Protein AF-A0A0G3ESR2-F1 (afdb_monomer)

Nearest PDB structures (foldseek):
  6rnu-assembly1_B  TM=4.325E-01  e=2.134E+00  Homo sapiens
  6uve-assembly1_B  TM=3.763E-01  e=3.593E+00  Homo sapiens
  4fbs-assembly1_A  TM=3.147E-01  e=8.272E+00  Euprosthenops australis

Radius of gyration: 24.94 Å; Cα contacts (8 Å, |Δi|>4): 85; chains: 1; bounding box: 75×33×78 Å

Sequence (129 aa):
MEESKVSQEINSIVSQIECGRKLKEIMHSSWLTFRAFLRDAGFEPDSVKNIDKTTFGPFANHCIANMEGKNAIMTLAALRFILIQSGFPPKNLAELTVPPKSVHETHRRRRRRPQNSSPINISRPGVDE

Mean predicted aligned error: 12.24 Å

Foldseek 3Di:
DDDQPANVVLVVLLVPDPDDPVLSVLLNVLVVLLQVVCVVVVHDDSHLVRDDLVSQLVSLVVLLVPHQPVSSLSSLVSPLVSSVSSPDDNVSSVSSHDDPPSNPPDPPPPDPDPPPDDDDDDDDDDDDD

Secondary structure (DSSP, 8-state):
-PPPHHHHHHHHHHHHS---HHHHHHHHHHHHHHHHHHHHTT---SSGGG--GGGHHHHHHHHHHHS-HHHHHHHHHHHHHHHHHTT--GGGGGGGS--TT-TTSSSSSS-------------PPP---

pLDDT: mean 78.76, std 17.96, range [44.72, 94.5]

Structure (mmCIF, N/CA/C/O backbone):
data_AF-A0A0G3ESR2-F1
#
_entry.id   AF-A0A0G3ESR2-F1
#
loop_
_atom_site.group_PDB
_atom_site.id
_atom_site.type_symbol
_atom_site.label_atom_id
_atom_site.label_alt_id
_atom_site.la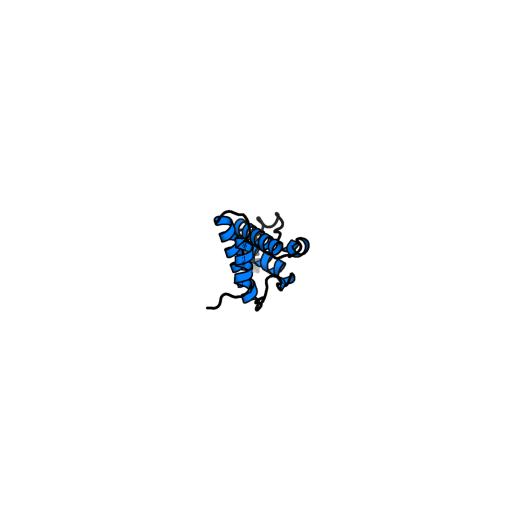bel_comp_id
_atom_site.label_asym_id
_atom_site.label_entity_id
_atom_site.label_seq_id
_atom_site.pdbx_PDB_ins_code
_atom_site.Cartn_x
_atom_site.Cartn_y
_atom_site.Cartn_z
_atom_site.occupancy
_atom_site.B_iso_or_equiv
_atom_site.auth_seq_id
_atom_site.auth_comp_id
_atom_site.auth_asym_id
_atom_site.auth_atom_id
_atom_site.pdbx_PDB_model_num
ATOM 1 N N . MET A 1 1 ? -23.411 -0.005 -7.591 1.00 45.88 1 MET A N 1
ATOM 2 C CA . MET A 1 1 ? -22.028 -0.517 -7.544 1.00 45.88 1 MET A CA 1
ATOM 3 C C . MET A 1 1 ? -21.660 -0.516 -6.070 1.00 45.88 1 MET A C 1
ATOM 5 O O . MET A 1 1 ? -21.499 0.564 -5.521 1.00 45.88 1 MET A O 1
ATOM 9 N N . GLU A 1 2 ? -21.741 -1.665 -5.397 1.00 50.50 2 GLU A N 1
ATOM 10 C CA . GLU A 1 2 ? -21.497 -1.743 -3.949 1.00 50.50 2 GLU A CA 1
ATOM 11 C C . GLU A 1 2 ? -20.054 -1.342 -3.639 1.00 50.50 2 GLU A C 1
ATOM 13 O O . GLU A 1 2 ? -19.103 -1.800 -4.277 1.00 50.50 2 GLU A O 1
ATOM 18 N N . GLU A 1 3 ? -19.899 -0.436 -2.682 1.00 61.03 3 GLU A N 1
ATOM 19 C CA . GLU A 1 3 ? -18.597 -0.061 -2.161 1.00 61.03 3 GLU A CA 1
ATOM 20 C C . GLU A 1 3 ? -18.058 -1.257 -1.362 1.00 61.03 3 GLU A C 1
ATOM 22 O O . GLU A 1 3 ? -18.713 -1.731 -0.435 1.00 61.03 3 GLU A O 1
ATOM 27 N N . SER A 1 4 ? -16.900 -1.799 -1.754 1.00 79.12 4 SER A N 1
ATOM 28 C CA . SER A 1 4 ? -16.300 -2.945 -1.056 1.00 79.12 4 SER A CA 1
ATOM 29 C C . SER A 1 4 ? -16.080 -2.603 0.422 1.00 79.12 4 SER A C 1
ATOM 31 O O . SER A 1 4 ? -15.683 -1.480 0.743 1.00 79.12 4 SER A O 1
ATOM 33 N N . LYS A 1 5 ? -16.284 -3.571 1.326 1.00 85.31 5 LYS A N 1
ATOM 34 C CA . LYS A 1 5 ? -16.051 -3.404 2.774 1.00 85.31 5 LYS A CA 1
ATOM 35 C C . LYS A 1 5 ? -14.671 -2.812 3.070 1.00 85.31 5 LYS A C 1
ATOM 37 O O . LYS A 1 5 ? -14.544 -1.936 3.919 1.00 85.31 5 LYS A O 1
ATOM 42 N N . VAL A 1 6 ? -13.655 -3.197 2.298 1.00 87.06 6 VAL A N 1
ATOM 43 C CA . VAL A 1 6 ? -12.296 -2.653 2.438 1.00 87.06 6 VAL A CA 1
ATOM 44 C C . VAL A 1 6 ? -12.213 -1.181 2.051 1.00 87.06 6 VAL A C 1
ATOM 46 O O . VAL A 1 6 ? -11.510 -0.412 2.698 1.00 87.06 6 VAL A O 1
ATOM 49 N N . SER A 1 7 ? -12.948 -0.750 1.025 1.00 85.94 7 SER A N 1
ATOM 50 C CA . SER A 1 7 ? -13.031 0.671 0.675 1.00 85.94 7 SER A CA 1
ATOM 51 C C . SER A 1 7 ? -13.645 1.487 1.814 1.00 85.94 7 SER A C 1
ATOM 53 O O . SER A 1 7 ? -13.132 2.558 2.128 1.00 85.94 7 SER A O 1
ATOM 55 N N . GLN A 1 8 ? -14.670 0.958 2.487 1.00 87.44 8 GLN A N 1
ATOM 56 C CA . GLN A 1 8 ? -15.271 1.608 3.654 1.00 87.44 8 GLN A CA 1
ATOM 57 C C . GLN A 1 8 ? -14.312 1.655 4.854 1.00 87.44 8 GLN A C 1
ATOM 59 O O . GLN A 1 8 ? -14.190 2.702 5.490 1.00 87.44 8 GLN A O 1
ATOM 64 N N . GLU A 1 9 ? -13.578 0.570 5.129 1.00 89.50 9 GLU A N 1
ATOM 65 C CA . GLU A 1 9 ? -12.534 0.547 6.166 1.00 89.50 9 GLU A CA 1
ATOM 66 C C . GLU A 1 9 ? -11.469 1.621 5.908 1.00 89.50 9 GLU A C 1
ATOM 68 O O . GLU A 1 9 ? -11.130 2.396 6.803 1.00 89.50 9 GLU A O 1
ATOM 73 N N . ILE A 1 10 ? -10.981 1.721 4.670 1.00 90.62 10 ILE A N 1
ATOM 74 C CA . ILE A 1 10 ? -9.971 2.713 4.287 1.00 90.62 10 ILE A CA 1
ATOM 75 C C . ILE A 1 10 ? -10.522 4.133 4.396 1.00 90.62 10 ILE A C 1
ATOM 77 O O . ILE A 1 10 ? -9.831 5.007 4.917 1.00 90.62 10 ILE A O 1
ATOM 81 N N . ASN A 1 11 ? -11.762 4.372 3.965 1.00 90.56 11 ASN A N 1
ATOM 82 C CA . ASN A 1 11 ? -12.408 5.674 4.120 1.00 90.56 11 ASN A CA 1
ATOM 83 C C . ASN A 1 11 ? -12.506 6.068 5.599 1.00 90.56 11 ASN A C 1
ATOM 85 O O . ASN A 1 11 ? -12.177 7.201 5.953 1.00 90.56 11 ASN A O 1
ATOM 89 N N . SER A 1 12 ? -12.879 5.126 6.469 1.00 90.88 12 SER A N 1
ATOM 90 C CA . SER A 1 12 ? -12.910 5.344 7.915 1.00 90.88 12 SER A CA 1
ATOM 91 C C . SER A 1 12 ? -11.522 5.701 8.452 1.00 90.88 12 SER A C 1
ATOM 93 O O . SER A 1 12 ? -11.377 6.728 9.113 1.00 90.88 12 SER A O 1
ATOM 95 N N . ILE A 1 13 ? -10.489 4.925 8.112 1.00 90.25 13 ILE A N 1
ATOM 96 C CA . ILE A 1 13 ? -9.105 5.174 8.544 1.00 90.25 13 ILE A CA 1
ATOM 97 C C . ILE A 1 13 ? -8.631 6.557 8.083 1.00 90.25 13 ILE A C 1
ATOM 99 O O . ILE A 1 13 ? -8.162 7.355 8.890 1.00 90.25 13 ILE A O 1
ATOM 103 N N . VAL A 1 14 ? -8.789 6.883 6.797 1.00 89.69 14 VAL A N 1
ATOM 104 C CA . VAL A 1 14 ? -8.326 8.163 6.237 1.00 89.69 14 VAL A CA 1
ATOM 105 C C . VAL A 1 14 ? -9.100 9.350 6.817 1.00 89.69 14 VAL A C 1
ATOM 107 O O . VAL A 1 14 ? -8.530 10.425 7.032 1.00 89.69 14 VAL A O 1
ATOM 110 N N . SER A 1 15 ? -10.386 9.168 7.129 1.00 89.25 15 SER A N 1
ATOM 111 C CA . SER A 1 15 ? -11.198 10.211 7.757 1.00 89.25 15 SER A CA 1
ATOM 112 C C . SER A 1 15 ? -10.698 10.583 9.157 1.00 89.25 15 SER A C 1
ATOM 114 O O . SER A 1 15 ? -10.664 11.776 9.467 1.00 89.25 15 SER A O 1
ATOM 116 N N . GLN A 1 16 ? -10.236 9.596 9.934 1.00 89.38 16 GLN A N 1
ATOM 117 C CA . GLN A 1 16 ? -9.761 9.749 11.315 1.00 89.38 16 GLN A CA 1
ATOM 118 C C . GLN A 1 16 ? -8.375 10.397 11.414 1.00 89.38 16 GLN A C 1
ATOM 120 O O . GLN A 1 16 ? -8.004 10.903 12.469 1.00 89.38 16 GLN A O 1
ATOM 125 N N . ILE A 1 17 ? -7.604 10.412 10.326 1.00 86.94 17 ILE A N 1
ATOM 126 C CA . ILE A 1 17 ? -6.284 11.039 10.311 1.00 86.94 17 ILE A CA 1
ATOM 127 C C . ILE A 1 17 ? -6.446 12.565 10.299 1.00 86.94 17 ILE A C 1
ATOM 129 O O . ILE A 1 17 ? -7.007 13.149 9.361 1.00 86.94 17 ILE A O 1
ATOM 133 N N . GLU A 1 18 ? -5.886 13.220 11.315 1.00 86.50 18 GLU A N 1
ATOM 134 C CA . GLU A 1 18 ? -5.788 14.677 11.415 1.00 86.50 18 GLU A CA 1
ATOM 135 C C . GLU A 1 18 ? -4.754 15.212 10.415 1.00 86.50 18 GLU A C 1
ATOM 137 O O . GLU A 1 18 ? -3.579 15.415 10.712 1.00 86.50 18 GLU A O 1
ATOM 142 N N . CYS A 1 19 ? -5.185 15.405 9.170 1.00 86.06 19 CYS A N 1
ATOM 143 C CA . CYS A 1 19 ? -4.361 16.000 8.128 1.00 86.06 19 CYS A CA 1
ATOM 144 C C . CYS A 1 19 ? -5.181 16.828 7.135 1.00 86.06 19 CYS A C 1
ATOM 146 O O . CYS A 1 19 ? -6.404 16.703 7.032 1.00 86.06 19 CYS A O 1
ATOM 148 N N . GLY A 1 20 ? -4.488 17.693 6.389 1.00 89.50 20 GLY A N 1
ATOM 149 C CA . GLY A 1 20 ? -5.110 18.540 5.374 1.00 89.50 20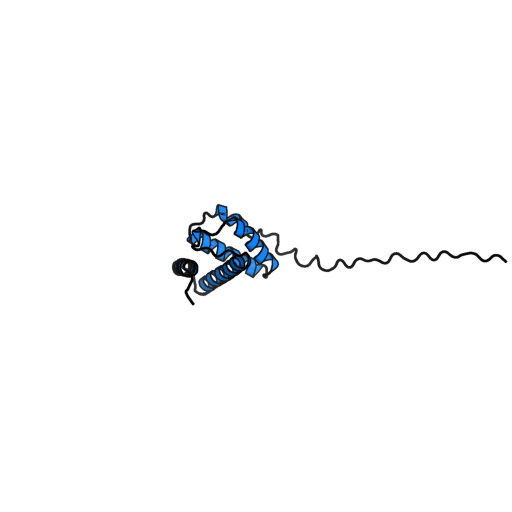 GLY A CA 1
ATOM 150 C C . GLY A 1 20 ? -5.724 17.739 4.220 1.00 89.50 20 GLY A C 1
ATOM 151 O O . GLY A 1 20 ? -5.263 16.647 3.888 1.00 89.50 20 GLY A O 1
ATOM 152 N N . ARG A 1 21 ? -6.730 18.323 3.552 1.00 90.75 21 ARG A N 1
ATOM 153 C CA . ARG A 1 21 ? -7.482 17.688 2.448 1.00 90.75 21 ARG A CA 1
ATOM 154 C C . ARG A 1 21 ? -6.577 17.079 1.370 1.00 90.75 21 ARG A C 1
ATOM 156 O O . ARG A 1 21 ? -6.777 15.931 0.994 1.00 90.75 21 ARG A O 1
ATOM 163 N N . LYS A 1 22 ? -5.538 17.806 0.945 1.00 89.88 22 LYS A N 1
ATOM 164 C CA . LYS A 1 22 ? -4.574 17.328 -0.063 1.00 89.88 22 LYS A CA 1
ATOM 165 C C . LYS A 1 22 ? -3.889 16.021 0.342 1.00 89.88 22 LYS A C 1
ATOM 167 O O . LYS A 1 22 ? -3.643 15.171 -0.503 1.00 89.88 22 LYS A O 1
ATOM 172 N N . LEU A 1 23 ? -3.573 15.846 1.627 1.00 89.06 23 LEU A N 1
ATOM 173 C CA . LEU A 1 23 ? -2.925 14.621 2.089 1.00 89.06 23 LEU A CA 1
ATOM 174 C C . LEU A 1 23 ? -3.907 13.444 2.094 1.00 89.06 23 LEU A C 1
ATOM 176 O O . LEU A 1 23 ? -3.533 12.349 1.683 1.00 89.06 23 LEU A O 1
ATOM 180 N N . LYS A 1 24 ? -5.171 13.682 2.466 1.00 92.12 24 LYS A N 1
ATOM 181 C CA . LYS A 1 24 ? -6.239 12.673 2.363 1.00 92.12 24 LYS A CA 1
ATOM 182 C C . LYS A 1 24 ? -6.446 12.219 0.916 1.00 92.12 24 LYS A C 1
ATOM 184 O O . LYS A 1 24 ? -6.550 11.025 0.662 1.00 92.12 24 LYS A O 1
ATOM 189 N N . GLU A 1 25 ? -6.426 13.145 -0.041 1.00 92.06 25 GLU A N 1
ATOM 190 C CA . GLU A 1 25 ? -6.503 12.822 -1.474 1.00 92.06 25 GLU A CA 1
ATOM 191 C C . GLU A 1 25 ? -5.332 11.936 -1.926 1.00 92.06 25 GLU A C 1
ATOM 193 O O . GLU A 1 25 ? -5.544 10.938 -2.616 1.00 92.06 25 GLU A O 1
ATOM 198 N N . ILE A 1 26 ? -4.105 12.239 -1.482 1.00 92.38 26 ILE A N 1
ATOM 199 C CA . ILE A 1 26 ? -2.926 11.402 -1.755 1.00 92.38 26 ILE A CA 1
ATOM 200 C C . ILE A 1 26 ? -3.104 10.006 -1.149 1.00 92.38 26 ILE A C 1
ATOM 202 O O . ILE A 1 26 ? -2.819 9.016 -1.821 1.00 92.38 26 ILE A O 1
ATOM 206 N N . MET A 1 27 ? -3.603 9.901 0.084 1.00 93.62 27 MET A N 1
ATOM 207 C CA . MET A 1 27 ? -3.873 8.616 0.736 1.00 93.62 27 MET A CA 1
ATOM 208 C C . MET A 1 27 ? -4.892 7.780 -0.044 1.00 93.62 27 MET A C 1
ATOM 210 O O . MET A 1 27 ? -4.616 6.620 -0.354 1.00 93.62 27 MET A O 1
ATOM 214 N N . HIS A 1 28 ? -6.023 8.369 -0.437 1.00 93.19 28 HIS A N 1
ATOM 215 C CA . HIS A 1 28 ? -7.023 7.673 -1.249 1.00 93.19 28 HIS A CA 1
ATOM 216 C C . HIS A 1 28 ? -6.459 7.236 -2.602 1.00 93.19 28 HIS A C 1
ATOM 218 O O . HIS A 1 28 ? -6.624 6.081 -2.987 1.00 93.19 28 HIS A O 1
ATOM 224 N N . SER A 1 29 ? -5.746 8.120 -3.300 1.00 93.44 29 SER A N 1
ATOM 225 C CA . SER A 1 29 ? -5.110 7.796 -4.582 1.00 93.44 29 SER A CA 1
ATOM 226 C C . SER A 1 29 ? -4.089 6.657 -4.450 1.00 93.44 29 SER A C 1
ATOM 228 O O . SER A 1 29 ? -4.042 5.737 -5.272 1.00 93.44 29 SER A O 1
ATOM 230 N N . SER A 1 30 ? -3.322 6.655 -3.357 1.00 94.19 30 SER A N 1
ATOM 231 C CA . SER A 1 30 ? -2.322 5.619 -3.081 1.00 94.19 30 SER A CA 1
ATOM 232 C C . SER A 1 30 ? -2.975 4.268 -2.795 1.00 94.19 30 SER A C 1
ATOM 234 O O . SER A 1 30 ? -2.520 3.244 -3.303 1.00 94.19 30 SER A O 1
ATOM 236 N N . TRP A 1 31 ? -4.083 4.263 -2.047 1.00 94.50 31 TRP A N 1
ATOM 237 C CA . TRP A 1 31 ? -4.888 3.062 -1.837 1.00 94.50 31 TRP A CA 1
ATOM 238 C C . TRP A 1 31 ? -5.489 2.529 -3.141 1.00 94.50 31 TRP A C 1
ATOM 240 O O . TRP A 1 31 ? -5.414 1.332 -3.401 1.00 94.50 31 TRP A O 1
ATOM 250 N N . LEU A 1 32 ? -6.058 3.397 -3.983 1.00 92.94 32 LEU A N 1
ATOM 251 C CA . LEU A 1 32 ? -6.639 2.984 -5.264 1.00 92.94 32 LEU A CA 1
ATOM 252 C C . LEU A 1 32 ? -5.594 2.348 -6.181 1.00 92.94 32 LEU A C 1
ATOM 254 O O . LEU A 1 32 ? -5.869 1.319 -6.795 1.00 92.94 32 LEU A O 1
ATOM 258 N N . THR A 1 33 ? -4.389 2.917 -6.216 1.00 94.31 33 THR A N 1
ATOM 259 C CA . THR A 1 33 ? -3.255 2.352 -6.957 1.00 94.31 33 THR A CA 1
ATOM 260 C C . THR A 1 33 ? -2.910 0.955 -6.442 1.00 94.31 33 THR A C 1
ATOM 262 O O . THR A 1 33 ? -2.779 0.015 -7.224 1.00 94.31 33 THR A O 1
ATOM 265 N N . PHE A 1 34 ? -2.799 0.793 -5.123 1.00 94.38 34 PHE A N 1
ATOM 266 C CA . PHE A 1 34 ? -2.490 -0.502 -4.525 1.00 94.38 34 PHE A CA 1
ATOM 267 C C . PHE A 1 34 ? -3.593 -1.535 -4.771 1.00 94.38 34 PHE A C 1
ATOM 269 O O . PHE A 1 34 ? -3.312 -2.669 -5.145 1.00 94.38 34 PHE A O 1
ATOM 276 N N . ARG A 1 35 ? -4.861 -1.140 -4.642 1.00 92.06 35 ARG A N 1
ATOM 277 C CA . ARG A 1 35 ? -6.004 -2.011 -4.925 1.00 92.06 35 ARG A CA 1
ATOM 278 C C . ARG A 1 35 ? -6.032 -2.462 -6.384 1.00 92.06 35 ARG A C 1
ATOM 280 O O . ARG A 1 35 ? -6.331 -3.624 -6.637 1.00 92.06 35 ARG A O 1
ATOM 287 N N . ALA A 1 36 ? -5.734 -1.569 -7.328 1.00 92.06 36 ALA A N 1
ATOM 288 C CA . ALA A 1 36 ? -5.630 -1.930 -8.740 1.00 92.06 36 ALA A CA 1
ATOM 289 C C . ALA A 1 36 ? -4.529 -2.978 -8.957 1.00 92.06 36 ALA A C 1
ATOM 291 O O . ALA A 1 36 ? -4.784 -4.007 -9.570 1.00 92.06 36 ALA A O 1
ATOM 292 N N . PHE A 1 37 ? -3.358 -2.778 -8.345 1.00 94.31 37 PHE A N 1
ATOM 293 C CA . PHE A 1 37 ? -2.267 -3.752 -8.379 1.00 94.31 37 PHE A CA 1
ATOM 294 C C . PHE A 1 37 ? -2.672 -5.125 -7.815 1.00 94.31 37 PHE A C 1
ATOM 296 O O . PHE A 1 37 ? -2.385 -6.151 -8.427 1.00 94.31 37 PHE A O 1
ATOM 303 N N . LEU A 1 38 ? -3.360 -5.162 -6.669 1.00 92.56 38 LEU A N 1
ATOM 304 C CA . LEU A 1 38 ? -3.838 -6.416 -6.081 1.00 92.56 38 LEU A CA 1
ATOM 305 C C . LEU A 1 38 ? -4.845 -7.125 -6.997 1.00 92.56 38 LEU A C 1
ATOM 307 O O . LEU A 1 38 ? -4.736 -8.331 -7.216 1.00 92.56 38 LEU A O 1
ATOM 311 N N . ARG A 1 39 ? -5.780 -6.369 -7.583 1.00 91.12 39 ARG A N 1
ATOM 312 C CA . ARG A 1 39 ? -6.772 -6.900 -8.522 1.00 91.12 39 ARG A CA 1
ATOM 313 C C . ARG A 1 39 ? -6.116 -7.503 -9.762 1.00 91.12 39 ARG A C 1
ATOM 315 O O . ARG A 1 39 ? -6.512 -8.590 -10.170 1.00 91.12 39 ARG A O 1
ATOM 322 N N . ASP A 1 40 ? -5.107 -6.839 -10.319 1.00 91.75 40 ASP A N 1
ATOM 323 C CA . ASP A 1 40 ? -4.351 -7.347 -11.470 1.00 91.75 40 ASP A CA 1
ATOM 324 C C . ASP A 1 40 ? -3.574 -8.629 -11.124 1.00 91.75 40 ASP A C 1
ATOM 326 O O . ASP A 1 40 ? -3.395 -9.500 -11.974 1.00 91.75 40 ASP A O 1
ATOM 330 N N . ALA A 1 41 ? -3.168 -8.786 -9.861 1.00 89.44 41 ALA A N 1
ATOM 331 C CA . ALA A 1 41 ? -2.577 -10.015 -9.332 1.00 89.44 41 ALA A CA 1
ATOM 332 C C . ALA A 1 41 ? -3.615 -11.103 -8.973 1.00 89.44 41 ALA A C 1
ATOM 334 O O . ALA A 1 41 ? -3.235 -12.173 -8.498 1.00 89.44 41 ALA A O 1
ATOM 335 N N . GLY A 1 42 ? -4.913 -10.853 -9.187 1.00 89.75 42 GLY A N 1
ATOM 336 C CA . GLY A 1 42 ? -5.995 -11.793 -8.880 1.00 89.75 42 GLY A CA 1
ATOM 337 C C . GLY A 1 42 ? -6.357 -11.880 -7.394 1.00 89.75 42 GLY A C 1
ATOM 338 O O . GLY A 1 42 ? -6.956 -12.866 -6.971 1.00 89.75 42 GLY A O 1
ATOM 339 N N . PHE A 1 43 ? -5.999 -10.871 -6.597 1.00 88.12 43 PHE A N 1
ATOM 340 C CA . PHE A 1 43 ? -6.264 -10.819 -5.163 1.00 88.12 43 PHE A CA 1
ATOM 341 C C . PHE A 1 43 ? -7.147 -9.614 -4.813 1.00 88.12 43 PHE A C 1
ATOM 343 O O . PHE A 1 43 ? -6.796 -8.468 -5.084 1.00 88.12 43 PHE A O 1
ATOM 350 N N . GLU A 1 44 ? -8.285 -9.849 -4.161 1.00 86.94 44 GLU A N 1
ATOM 351 C CA . GLU A 1 44 ? -9.111 -8.782 -3.587 1.00 86.94 44 GLU A CA 1
ATOM 352 C C . GLU A 1 44 ? -9.339 -9.096 -2.103 1.00 86.94 44 GLU A C 1
ATOM 354 O O . GLU A 1 44 ? -10.027 -10.064 -1.788 1.00 86.94 44 GLU A O 1
ATOM 359 N N . PRO A 1 45 ? -8.711 -8.347 -1.178 1.00 85.94 45 PRO A N 1
ATOM 360 C CA . PRO A 1 45 ? -8.857 -8.620 0.244 1.00 85.94 45 PRO A CA 1
ATOM 361 C C . PRO A 1 45 ? -10.270 -8.263 0.716 1.00 85.94 45 PRO A C 1
ATOM 363 O O . PRO A 1 45 ? -10.843 -7.275 0.262 1.00 85.94 45 PRO A O 1
ATOM 366 N N . ASP A 1 46 ? -10.786 -9.015 1.691 1.00 86.94 46 ASP A N 1
ATOM 367 C CA . ASP A 1 46 ? -12.064 -8.715 2.362 1.00 86.94 46 ASP A CA 1
ATOM 368 C C . ASP A 1 46 ? -11.929 -7.689 3.501 1.00 86.94 46 ASP A C 1
ATOM 370 O O . ASP A 1 46 ? -12.914 -7.076 3.913 1.00 86.94 46 ASP A O 1
ATOM 374 N N . SER A 1 47 ? -10.709 -7.503 4.017 1.00 87.19 47 SER A N 1
ATOM 375 C CA . SER A 1 47 ? -10.345 -6.520 5.049 1.00 87.19 47 SER A CA 1
ATOM 376 C C . SER A 1 47 ? -8.907 -6.056 4.841 1.00 87.19 47 SER A C 1
ATOM 378 O O . SER A 1 47 ? -8.066 -6.828 4.371 1.00 87.19 47 SER A O 1
ATOM 380 N N . VAL A 1 48 ? -8.585 -4.828 5.259 1.00 87.62 48 VAL A N 1
ATOM 381 C CA . VAL A 1 48 ? -7.209 -4.300 5.211 1.00 87.62 48 VAL A CA 1
ATOM 382 C C . VAL A 1 48 ? -6.241 -5.215 5.973 1.00 87.62 48 VAL A C 1
ATOM 384 O O . VAL A 1 48 ? -5.111 -5.428 5.546 1.00 87.62 48 VAL A O 1
ATOM 387 N N . LYS A 1 49 ? -6.689 -5.842 7.065 1.00 85.56 49 LYS A N 1
ATOM 388 C CA . LYS A 1 49 ? -5.857 -6.748 7.879 1.00 85.56 49 LYS A CA 1
ATOM 389 C C . LYS A 1 49 ? -5.494 -8.060 7.177 1.00 85.56 49 LYS A C 1
ATOM 391 O O . LYS A 1 49 ? -4.518 -8.692 7.569 1.00 85.56 49 LYS A O 1
ATOM 396 N N . ASN A 1 50 ? -6.248 -8.447 6.148 1.00 87.56 50 ASN A N 1
ATOM 397 C CA . ASN A 1 50 ? -6.038 -9.686 5.395 1.00 87.56 50 ASN A CA 1
ATOM 398 C C . ASN A 1 50 ? -5.058 -9.509 4.227 1.00 87.56 50 ASN A C 1
ATOM 400 O O . ASN A 1 50 ? -4.831 -10.450 3.471 1.00 87.56 50 ASN A O 1
ATOM 404 N N . ILE A 1 51 ? -4.487 -8.314 4.051 1.00 89.94 51 ILE A N 1
ATOM 405 C CA . ILE A 1 51 ? -3.484 -8.067 3.017 1.00 89.94 51 ILE A CA 1
ATOM 406 C C . ILE A 1 51 ? -2.217 -8.862 3.345 1.00 89.94 51 ILE A C 1
ATOM 408 O O . ILE A 1 51 ? -1.610 -8.679 4.405 1.00 89.94 51 ILE A O 1
ATOM 412 N N . ASP A 1 52 ? -1.795 -9.719 2.415 1.00 89.25 52 ASP A N 1
ATOM 413 C CA . ASP A 1 52 ? -0.549 -10.462 2.561 1.00 89.25 52 ASP A CA 1
ATOM 414 C C . ASP A 1 52 ? 0.656 -9.519 2.436 1.00 89.25 52 ASP A C 1
ATOM 416 O O . ASP A 1 52 ? 0.811 -8.778 1.462 1.00 89.25 52 ASP A O 1
ATOM 420 N N . LYS A 1 53 ? 1.551 -9.592 3.422 1.00 87.56 53 LYS A N 1
ATOM 421 C CA . LYS A 1 53 ? 2.814 -8.852 3.460 1.00 87.56 53 LYS A CA 1
ATOM 422 C C . LYS A 1 53 ? 3.720 -9.135 2.260 1.00 87.56 53 LYS A C 1
ATOM 424 O O . LYS A 1 53 ? 4.509 -8.270 1.900 1.00 87.56 53 LYS A O 1
ATOM 429 N N . THR A 1 54 ? 3.597 -10.308 1.632 1.00 89.06 54 THR A N 1
ATOM 430 C CA . THR A 1 54 ? 4.380 -10.669 0.437 1.00 89.06 54 THR A CA 1
ATOM 431 C C . THR A 1 54 ? 4.055 -9.793 -0.778 1.00 89.06 54 THR A C 1
ATOM 433 O O . THR A 1 54 ? 4.853 -9.720 -1.708 1.00 89.06 54 THR A O 1
ATOM 436 N N . THR A 1 55 ? 2.918 -9.086 -0.767 1.00 91.06 55 THR A N 1
ATOM 437 C CA . THR A 1 55 ? 2.500 -8.184 -1.855 1.00 91.06 55 THR A CA 1
ATOM 438 C C . THR A 1 55 ? 3.213 -6.829 -1.827 1.00 91.06 55 THR A C 1
ATOM 440 O O . THR A 1 55 ? 3.255 -6.134 -2.844 1.00 91.06 55 THR A O 1
ATOM 443 N N . PHE A 1 56 ? 3.819 -6.451 -0.695 1.00 91.88 56 PHE A N 1
ATOM 444 C CA . PHE A 1 56 ? 4.397 -5.121 -0.495 1.00 91.88 56 PHE A CA 1
ATOM 445 C C . PHE A 1 56 ? 5.652 -4.872 -1.336 1.00 91.88 56 PHE A C 1
ATOM 447 O O . PHE A 1 56 ? 5.736 -3.837 -1.997 1.00 91.88 56 PHE A O 1
ATOM 454 N N . GLY A 1 57 ? 6.602 -5.806 -1.374 1.00 90.25 57 GLY A N 1
ATOM 455 C CA . GLY A 1 57 ? 7.796 -5.714 -2.217 1.00 90.25 57 GLY A CA 1
ATOM 456 C C . GLY A 1 57 ? 7.485 -5.646 -3.717 1.00 90.25 57 GLY A C 1
ATOM 457 O O . GLY A 1 57 ? 7.961 -4.726 -4.389 1.00 90.25 57 GLY A O 1
ATOM 458 N N . PRO A 1 58 ? 6.658 -6.555 -4.269 1.00 92.25 58 PRO A N 1
ATOM 459 C CA . PRO A 1 58 ? 6.184 -6.476 -5.648 1.00 92.25 58 PRO A CA 1
ATOM 460 C C . PRO A 1 58 ? 5.505 -5.143 -5.978 1.00 92.25 58 PRO A C 1
ATOM 462 O O . PRO A 1 58 ? 5.803 -4.549 -7.015 1.00 92.25 58 PRO A O 1
ATOM 465 N N . PHE A 1 59 ? 4.663 -4.626 -5.079 1.00 93.81 59 PHE A N 1
ATOM 466 C CA . PHE A 1 59 ? 4.038 -3.320 -5.266 1.00 93.81 59 PHE A CA 1
ATOM 467 C C . PHE A 1 59 ? 5.054 -2.170 -5.248 1.00 93.81 59 PHE A C 1
ATOM 469 O O . PHE A 1 59 ? 5.002 -1.282 -6.099 1.00 93.81 59 PHE A O 1
ATOM 476 N N . ALA A 1 60 ? 6.023 -2.188 -4.328 1.00 92.06 60 ALA A N 1
ATOM 477 C CA . ALA A 1 60 ? 7.090 -1.190 -4.290 1.00 92.06 60 ALA A CA 1
ATOM 478 C C . ALA A 1 60 ? 7.890 -1.165 -5.600 1.00 92.06 60 ALA A C 1
ATOM 480 O O . ALA A 1 60 ? 8.122 -0.094 -6.166 1.00 92.06 60 ALA A O 1
ATOM 481 N N . ASN A 1 61 ? 8.229 -2.340 -6.135 1.00 89.81 61 ASN A N 1
ATOM 482 C CA . ASN A 1 61 ? 8.886 -2.468 -7.435 1.00 89.81 61 ASN A CA 1
ATOM 483 C C . ASN A 1 61 ? 8.005 -1.955 -8.582 1.00 89.81 61 ASN A C 1
ATOM 485 O O . ASN A 1 61 ? 8.504 -1.265 -9.470 1.00 89.81 61 ASN A O 1
ATOM 489 N N . HIS A 1 62 ? 6.700 -2.240 -8.549 1.00 91.75 62 HIS A N 1
ATOM 490 C CA . HIS A 1 62 ? 5.747 -1.730 -9.531 1.00 91.75 62 HIS A CA 1
ATOM 491 C C . HIS A 1 62 ? 5.707 -0.193 -9.537 1.00 91.75 62 HIS A C 1
ATOM 493 O O . HIS A 1 62 ? 5.807 0.414 -10.605 1.00 91.75 62 HIS A O 1
ATOM 499 N N . CYS A 1 63 ? 5.642 0.444 -8.365 1.00 91.88 63 CYS A N 1
ATOM 500 C CA . CYS A 1 63 ? 5.678 1.902 -8.235 1.00 91.88 63 CYS A CA 1
ATOM 501 C C . CYS A 1 63 ? 6.990 2.495 -8.762 1.00 91.88 63 CYS A C 1
ATOM 503 O O . CYS A 1 63 ? 6.965 3.460 -9.519 1.00 91.88 63 CYS A O 1
ATOM 505 N N . ILE A 1 64 ? 8.137 1.906 -8.411 1.00 89.44 64 ILE A N 1
ATOM 506 C CA . ILE A 1 64 ? 9.455 2.381 -8.867 1.00 89.44 64 ILE A CA 1
ATOM 507 C C . ILE A 1 64 ? 9.604 2.259 -10.392 1.00 89.44 64 ILE A C 1
ATOM 509 O O . ILE A 1 64 ? 10.244 3.103 -11.016 1.00 89.44 64 ILE A O 1
ATOM 513 N N . ALA A 1 65 ? 9.027 1.220 -11.001 1.00 88.38 65 ALA A N 1
ATOM 514 C CA . ALA A 1 65 ? 9.129 0.985 -12.438 1.00 88.38 65 ALA A CA 1
ATOM 515 C C . ALA A 1 65 ? 8.182 1.861 -13.277 1.00 88.38 65 ALA A C 1
ATOM 517 O O . ALA A 1 65 ? 8.524 2.198 -14.410 1.00 88.38 65 ALA A O 1
ATOM 518 N N . ASN A 1 66 ? 7.005 2.210 -12.745 1.00 88.69 66 ASN A N 1
ATOM 519 C CA . ASN A 1 66 ? 5.923 2.833 -13.521 1.00 88.69 66 ASN A CA 1
ATOM 520 C C . ASN A 1 66 ? 5.610 4.281 -13.124 1.00 88.69 66 ASN A C 1
ATOM 522 O O . ASN A 1 66 ? 4.835 4.944 -13.810 1.00 88.69 66 ASN A O 1
ATOM 526 N N . MET A 1 67 ? 6.193 4.791 -12.038 1.00 90.00 67 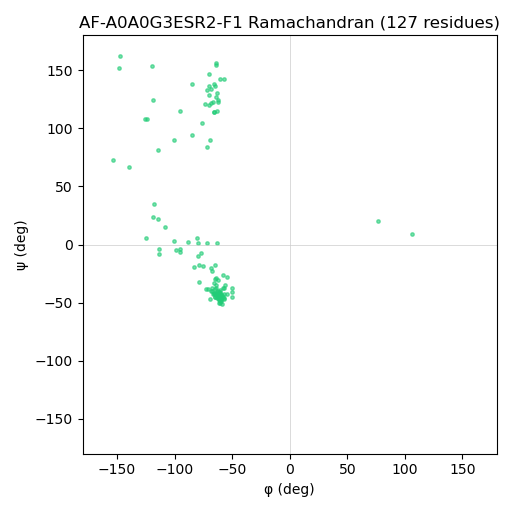MET A N 1
ATOM 527 C CA . MET A 1 67 ? 5.954 6.151 -11.557 1.00 90.00 67 MET A CA 1
ATOM 528 C C . MET A 1 67 ? 7.243 6.968 -11.524 1.00 90.00 67 MET A C 1
ATOM 530 O O . MET A 1 67 ? 8.341 6.448 -11.339 1.00 90.00 67 MET A O 1
ATOM 534 N N . GLU A 1 68 ? 7.102 8.287 -11.642 1.00 87.25 68 GLU A N 1
ATOM 535 C CA . GLU A 1 68 ? 8.202 9.209 -11.370 1.00 87.25 68 GLU A CA 1
ATOM 536 C C . GLU A 1 68 ? 8.659 9.070 -9.910 1.00 87.25 68 GLU A C 1
ATOM 538 O O . GLU A 1 68 ? 7.829 8.920 -9.010 1.00 87.25 68 GLU A O 1
ATOM 543 N N . GLY A 1 69 ? 9.969 9.160 -9.652 1.00 83.94 69 GLY A N 1
ATOM 544 C CA . GLY A 1 69 ? 10.554 8.857 -8.341 1.00 83.94 69 GLY A CA 1
ATOM 545 C C . GLY A 1 69 ? 9.866 9.560 -7.164 1.00 83.94 69 GLY A C 1
ATOM 546 O O . GLY A 1 69 ? 9.595 8.929 -6.145 1.00 83.94 69 GLY A O 1
ATOM 547 N N . LYS A 1 70 ? 9.490 10.838 -7.313 1.00 88.12 70 LYS A N 1
ATOM 548 C CA . LYS A 1 70 ? 8.753 11.574 -6.272 1.00 88.12 70 LYS A CA 1
ATOM 549 C C . LYS A 1 70 ? 7.354 10.996 -6.025 1.00 88.12 70 LYS A C 1
ATOM 551 O O . LYS A 1 70 ? 6.948 10.862 -4.873 1.00 88.12 70 LYS A O 1
ATOM 556 N N . ASN A 1 71 ? 6.633 10.635 -7.083 1.00 88.88 71 ASN A N 1
ATOM 557 C CA . ASN A 1 71 ? 5.287 10.068 -6.989 1.00 88.88 71 ASN A CA 1
ATOM 558 C C . ASN A 1 71 ? 5.318 8.646 -6.419 1.00 88.88 71 ASN A C 1
ATOM 560 O O . ASN A 1 71 ? 4.480 8.322 -5.580 1.00 88.88 71 ASN A O 1
ATOM 564 N N . ALA A 1 72 ? 6.321 7.840 -6.783 1.00 90.06 72 ALA A N 1
ATOM 565 C CA . ALA A 1 72 ? 6.552 6.527 -6.183 1.00 90.06 72 ALA A CA 1
ATOM 566 C C . ALA A 1 72 ? 6.784 6.646 -4.667 1.00 90.06 72 ALA A C 1
ATOM 568 O O . ALA A 1 72 ? 6.132 5.961 -3.882 1.00 90.06 72 ALA A O 1
ATOM 569 N N . ILE A 1 73 ? 7.664 7.564 -4.247 1.00 90.38 73 ILE A N 1
ATOM 570 C CA . ILE A 1 73 ? 7.965 7.801 -2.828 1.00 90.38 73 ILE A CA 1
ATOM 571 C C . ILE A 1 73 ? 6.712 8.251 -2.069 1.00 90.38 73 ILE A C 1
ATOM 573 O O . ILE A 1 73 ? 6.419 7.700 -1.009 1.00 90.38 73 ILE A O 1
ATOM 577 N N . MET A 1 74 ? 5.957 9.221 -2.600 1.00 91.62 74 MET A N 1
ATOM 578 C CA . MET A 1 74 ? 4.730 9.701 -1.951 1.00 91.62 74 MET A CA 1
ATOM 579 C C . MET A 1 74 ? 3.678 8.596 -1.835 1.00 91.62 74 MET A C 1
ATOM 581 O O . MET A 1 74 ? 3.090 8.438 -0.768 1.00 91.62 74 MET A O 1
ATOM 585 N N . THR A 1 75 ? 3.485 7.808 -2.894 1.00 93.00 75 THR A N 1
ATOM 586 C CA . THR A 1 75 ? 2.520 6.699 -2.921 1.00 93.00 75 THR A CA 1
ATOM 587 C C . THR A 1 75 ? 2.866 5.640 -1.878 1.00 93.00 75 THR A C 1
ATOM 589 O O . THR A 1 75 ? 2.012 5.225 -1.096 1.00 93.00 75 THR A O 1
ATOM 592 N N . LEU A 1 76 ? 4.137 5.240 -1.810 1.00 93.56 76 LEU A N 1
ATOM 593 C CA . LEU A 1 76 ? 4.602 4.229 -0.861 1.00 93.56 76 LEU A CA 1
ATOM 594 C C . LEU A 1 76 ? 4.558 4.730 0.585 1.00 93.56 76 LEU A C 1
ATOM 596 O O . LEU A 1 76 ? 4.128 3.997 1.475 1.00 93.56 76 LEU A O 1
ATOM 600 N N . ALA A 1 77 ? 4.923 5.992 0.824 1.00 92.06 77 ALA A N 1
ATOM 601 C CA . ALA A 1 77 ? 4.827 6.608 2.144 1.00 92.06 77 ALA A CA 1
ATOM 602 C C . ALA A 1 77 ? 3.371 6.727 2.620 1.00 92.06 77 ALA A C 1
ATOM 604 O O . ALA A 1 77 ? 3.067 6.380 3.763 1.00 92.06 77 ALA A O 1
ATOM 605 N N . ALA A 1 78 ? 2.465 7.173 1.746 1.00 93.12 78 ALA A N 1
ATOM 606 C CA . ALA A 1 78 ? 1.049 7.296 2.062 1.00 93.12 78 ALA A CA 1
ATOM 607 C C . ALA A 1 78 ? 0.411 5.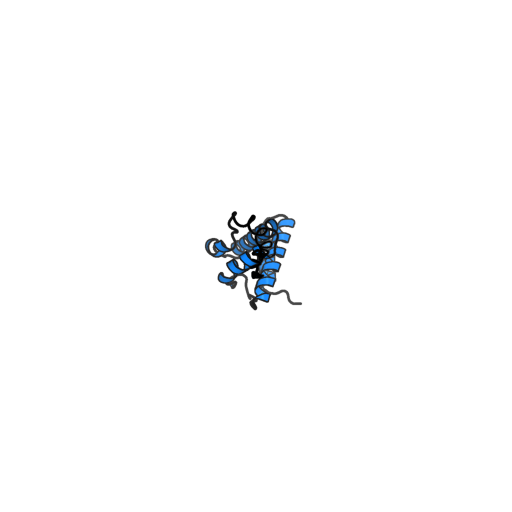927 2.325 1.00 93.12 78 ALA A C 1
ATOM 609 O O . ALA A 1 78 ? -0.264 5.763 3.340 1.00 93.12 78 ALA A O 1
ATOM 610 N N . LEU A 1 79 ? 0.688 4.923 1.485 1.00 93.75 79 LEU A N 1
ATOM 611 C CA . LEU A 1 79 ? 0.204 3.561 1.709 1.00 93.75 79 LEU A CA 1
ATOM 612 C C . LEU A 1 79 ? 0.727 2.990 3.030 1.00 93.75 79 LEU A C 1
ATOM 614 O O . LEU A 1 79 ? -0.044 2.451 3.821 1.00 93.75 79 LEU A O 1
ATOM 618 N N . ARG A 1 80 ? 2.026 3.149 3.306 1.00 93.25 80 ARG A N 1
ATOM 619 C CA . ARG A 1 80 ? 2.622 2.708 4.570 1.00 93.25 80 ARG A CA 1
ATOM 620 C C . ARG A 1 80 ? 1.926 3.349 5.767 1.00 93.25 80 ARG A C 1
ATOM 622 O O . ARG A 1 80 ? 1.667 2.659 6.748 1.00 93.25 80 ARG A O 1
ATOM 629 N N . PHE A 1 81 ? 1.621 4.642 5.692 1.00 91.69 81 PHE A N 1
ATOM 630 C CA . PHE A 1 81 ? 0.929 5.339 6.770 1.00 91.69 81 PHE A CA 1
ATOM 631 C C . PHE A 1 81 ? -0.478 4.776 7.000 1.00 91.69 81 PHE A C 1
ATOM 633 O O . PHE A 1 81 ? -0.818 4.463 8.138 1.00 91.69 81 PHE A O 1
ATOM 640 N N . ILE A 1 82 ? -1.257 4.560 5.935 1.00 91.75 82 ILE A N 1
ATOM 641 C CA . ILE A 1 82 ? -2.589 3.936 6.021 1.00 91.75 82 ILE A CA 1
ATOM 642 C C . ILE A 1 82 ? -2.500 2.555 6.685 1.00 91.75 82 ILE A C 1
ATOM 644 O O . ILE A 1 82 ? -3.267 2.255 7.599 1.00 91.75 82 ILE A O 1
ATOM 648 N N . LEU A 1 83 ? -1.533 1.726 6.276 1.00 91.81 83 LEU A N 1
ATOM 649 C CA . LEU A 1 83 ? -1.363 0.378 6.821 1.00 91.81 83 LEU A CA 1
ATOM 650 C C . LEU A 1 83 ? -0.980 0.398 8.308 1.00 91.81 83 LEU A C 1
ATOM 652 O O . LEU A 1 83 ? -1.516 -0.396 9.082 1.00 91.81 83 LEU A O 1
ATOM 656 N N . ILE A 1 84 ? -0.134 1.337 8.740 1.00 91.12 84 ILE A N 1
ATOM 657 C CA . ILE A 1 84 ? 0.171 1.534 10.168 1.00 91.12 84 ILE A CA 1
ATOM 658 C C . ILE A 1 84 ? -1.102 1.888 10.944 1.00 91.12 84 ILE A C 1
ATOM 660 O O . ILE A 1 84 ? -1.372 1.268 11.970 1.00 91.12 84 ILE A O 1
ATOM 664 N N . GLN A 1 85 ? -1.912 2.821 10.434 1.00 90.19 85 GLN A N 1
ATOM 665 C CA . GLN A 1 85 ? -3.174 3.210 11.078 1.00 90.19 85 GLN A CA 1
ATOM 666 C C . GLN A 1 85 ? -4.195 2.062 11.119 1.00 90.19 85 GLN A C 1
ATOM 668 O O . GLN A 1 85 ? -4.988 1.969 12.048 1.00 90.19 85 GLN A O 1
ATOM 673 N N . SER A 1 86 ? -4.139 1.134 10.159 1.00 87.56 86 SER A N 1
ATOM 674 C CA . SER A 1 86 ? -4.977 -0.074 10.156 1.00 87.56 86 SER A CA 1
ATOM 675 C C . SER A 1 86 ? -4.508 -1.183 11.119 1.00 87.56 86 SER A C 1
ATOM 677 O O . SER A 1 86 ? -5.213 -2.179 11.306 1.00 87.56 86 SER A O 1
ATOM 679 N N . GLY A 1 87 ? -3.334 -1.019 11.745 1.00 87.81 87 GLY A N 1
ATOM 680 C CA . GLY A 1 87 ? -2.782 -1.942 12.742 1.00 87.81 87 GLY A CA 1
ATOM 681 C C . GLY A 1 87 ? -1.611 -2.810 12.267 1.00 87.81 87 GLY A C 1
ATOM 682 O O . GLY A 1 87 ? -1.198 -3.710 13.000 1.00 87.81 87 GLY A O 1
ATOM 683 N N . PHE A 1 88 ? -1.041 -2.571 11.078 1.00 89.50 88 PHE A N 1
ATOM 684 C CA . PHE A 1 88 ? 0.161 -3.296 10.653 1.00 89.50 88 PHE A CA 1
ATOM 685 C C . PHE A 1 88 ? 1.388 -2.822 11.440 1.00 89.50 88 PHE A C 1
ATOM 687 O O . PHE A 1 88 ? 1.651 -1.618 11.522 1.00 89.50 88 PHE A O 1
ATOM 694 N N . PRO A 1 89 ? 2.211 -3.743 11.972 1.00 87.44 89 PRO A N 1
ATOM 695 C CA . PRO A 1 89 ? 3.420 -3.352 12.672 1.00 87.44 89 PRO A CA 1
ATOM 696 C C . PRO A 1 89 ? 4.449 -2.799 11.666 1.00 87.44 89 PRO A C 1
ATOM 698 O O . PRO A 1 89 ? 4.684 -3.429 10.630 1.00 87.44 89 PRO A O 1
ATOM 701 N N . PRO A 1 90 ? 5.143 -1.682 11.969 1.00 86.06 90 PRO A N 1
ATOM 702 C CA . PRO A 1 90 ? 6.060 -1.024 11.031 1.00 86.06 90 PRO A CA 1
ATOM 703 C C . PRO A 1 90 ? 7.160 -1.925 10.452 1.00 86.06 90 PRO A C 1
ATOM 705 O O . PRO A 1 90 ? 7.610 -1.692 9.331 1.00 86.06 90 PRO A O 1
ATOM 708 N N . LYS A 1 91 ? 7.568 -2.964 11.194 1.00 85.69 91 LYS A N 1
ATOM 709 C CA . LYS A 1 91 ? 8.554 -3.971 10.766 1.00 85.69 91 LYS A CA 1
ATOM 710 C C . LYS A 1 91 ? 8.106 -4.789 9.548 1.00 85.69 91 LYS A C 1
ATOM 712 O O . LYS A 1 91 ? 8.945 -5.170 8.743 1.00 85.69 91 LYS A O 1
ATOM 717 N N . ASN A 1 92 ? 6.800 -5.013 9.381 1.00 84.44 92 ASN A N 1
ATOM 718 C CA . ASN A 1 92 ? 6.248 -5.752 8.240 1.00 84.44 92 ASN A CA 1
ATOM 719 C C . ASN A 1 92 ? 6.154 -4.883 6.977 1.00 84.44 92 ASN A C 1
ATOM 721 O O . ASN A 1 92 ? 5.865 -5.395 5.905 1.00 84.44 92 ASN A O 1
ATOM 725 N N . LEU A 1 93 ? 6.380 -3.574 7.108 1.00 86.94 93 LEU A N 1
ATOM 726 C CA . LEU A 1 93 ? 6.236 -2.586 6.040 1.00 86.94 93 LEU A CA 1
ATOM 727 C C . LEU A 1 93 ? 7.598 -2.060 5.567 1.00 86.94 93 LEU A C 1
ATOM 729 O O . LEU A 1 93 ? 7.666 -1.020 4.914 1.00 86.94 93 LEU A O 1
ATOM 733 N N . ALA A 1 94 ? 8.690 -2.743 5.926 1.00 84.00 94 ALA A N 1
ATOM 734 C CA . ALA A 1 94 ? 10.043 -2.345 5.548 1.00 84.00 94 ALA A CA 1
ATOM 735 C C . ALA A 1 94 ? 10.198 -2.256 4.021 1.00 84.00 94 ALA A C 1
ATOM 737 O O . ALA A 1 94 ? 10.815 -1.314 3.530 1.00 84.00 94 ALA A O 1
ATOM 738 N N . GLU A 1 95 ? 9.552 -3.161 3.285 1.00 81.62 95 GLU A N 1
ATOM 739 C CA . GLU A 1 95 ? 9.562 -3.218 1.818 1.00 81.62 95 GLU A CA 1
ATOM 740 C C . GLU A 1 95 ? 8.845 -2.034 1.150 1.00 81.62 95 GLU A C 1
ATOM 742 O O . GLU A 1 95 ? 9.183 -1.666 0.030 1.00 81.62 95 GLU A O 1
ATOM 747 N N . LEU A 1 96 ? 7.920 -1.368 1.855 1.00 81.81 96 LEU A N 1
ATOM 748 C CA . LEU A 1 96 ? 7.288 -0.121 1.398 1.00 81.81 96 LEU A CA 1
ATOM 749 C C . LEU A 1 96 ? 8.173 1.111 1.645 1.00 81.81 96 LEU A C 1
ATOM 751 O O . LEU A 1 96 ? 7.745 2.247 1.440 1.00 81.81 96 LEU A O 1
ATOM 755 N N . THR A 1 97 ? 9.405 0.916 2.114 1.00 78.25 97 THR A N 1
ATOM 756 C CA . THR A 1 97 ? 10.398 1.985 2.232 1.00 78.25 97 THR A CA 1
ATOM 757 C C . THR A 1 97 ? 11.272 1.962 0.991 1.00 78.25 97 THR A C 1
ATOM 759 O O . THR A 1 97 ? 12.030 1.018 0.785 1.00 78.25 97 THR A O 1
ATOM 762 N N . VAL A 1 98 ? 11.213 3.010 0.170 1.00 63.91 98 VAL A N 1
ATOM 763 C CA . VAL A 1 98 ? 12.157 3.147 -0.946 1.00 63.91 98 VAL A CA 1
ATOM 764 C C . VAL A 1 98 ? 13.550 3.417 -0.365 1.00 63.91 98 VAL A C 1
ATOM 766 O O . VAL A 1 98 ? 13.711 4.410 0.352 1.00 63.91 98 VAL A O 1
ATOM 769 N N . PRO A 1 99 ? 14.577 2.593 -0.643 1.00 53.88 99 PRO A N 1
ATOM 770 C CA . PRO A 1 99 ? 15.940 2.964 -0.305 1.00 53.88 99 PRO A CA 1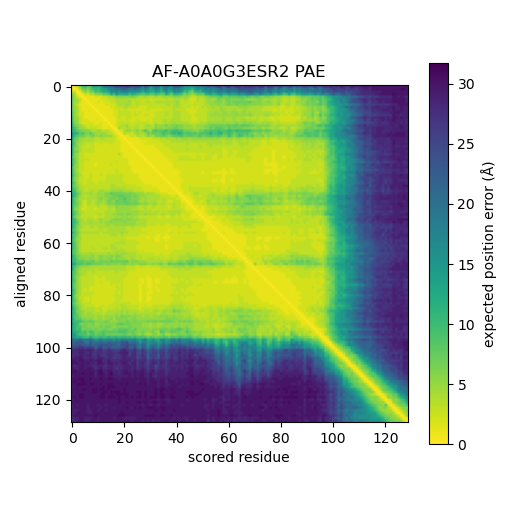
ATOM 771 C C . PRO A 1 99 ? 16.3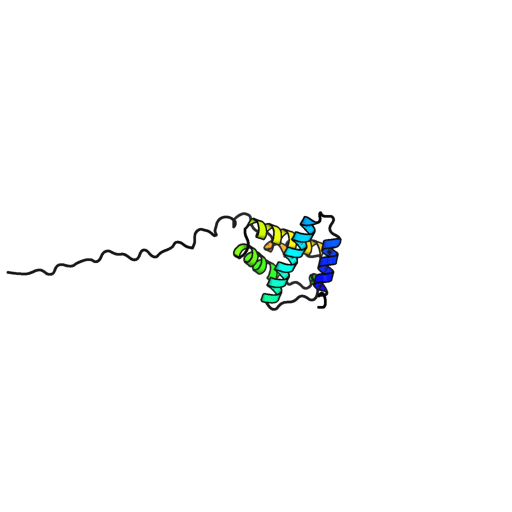45 4.193 -1.140 1.00 53.88 99 PRO A C 1
ATOM 773 O O . PRO A 1 99 ? 16.118 4.206 -2.350 1.00 53.88 99 PRO A O 1
ATOM 776 N N . PRO A 1 100 ? 17.006 5.207 -0.554 1.00 52.34 100 PRO A N 1
ATOM 777 C CA . PRO A 1 100 ? 17.319 6.476 -1.226 1.00 52.34 100 PRO 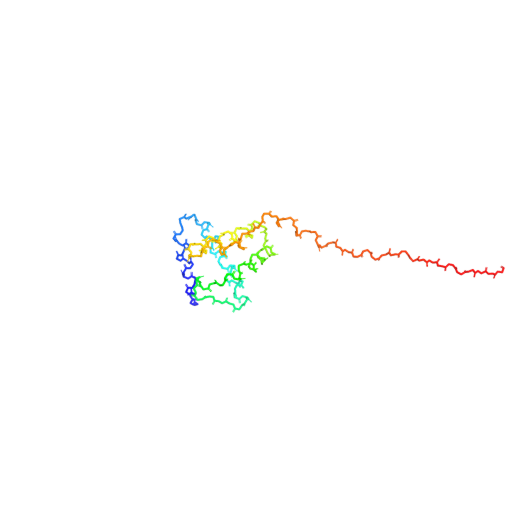A CA 1
ATOM 778 C C . PRO A 1 100 ? 18.253 6.366 -2.450 1.00 52.34 100 PRO A C 1
ATOM 780 O O . PRO A 1 100 ? 18.587 7.379 -3.055 1.00 52.34 100 PRO A O 1
ATOM 783 N N . LYS A 1 101 ? 18.696 5.162 -2.839 1.00 46.38 101 LYS A N 1
ATOM 784 C CA . LYS A 1 101 ? 19.725 4.945 -3.868 1.00 46.38 101 LYS A CA 1
ATOM 785 C C . LYS A 1 101 ? 19.211 4.596 -5.273 1.00 46.38 101 LYS A C 1
ATOM 787 O O . LYS A 1 101 ? 20.029 4.526 -6.179 1.00 46.38 101 LYS A O 1
ATOM 792 N N . SER A 1 102 ? 17.910 4.403 -5.506 1.00 46.47 102 SER A N 1
ATOM 793 C CA . SER A 1 102 ? 17.408 3.982 -6.833 1.00 46.47 102 SER A CA 1
ATOM 794 C C . SER A 1 102 ? 16.932 5.116 -7.750 1.00 46.47 102 SER A C 1
ATOM 796 O O . SER A 1 102 ? 16.637 4.864 -8.915 1.00 46.47 102 SER A O 1
ATOM 798 N N . VAL A 1 103 ? 16.924 6.376 -7.296 1.00 48.44 103 VAL A N 1
ATOM 799 C CA . VAL A 1 103 ? 16.422 7.519 -8.095 1.00 48.44 103 VAL A CA 1
ATOM 800 C C . VAL A 1 103 ? 17.365 7.908 -9.259 1.00 48.44 103 VAL A C 1
ATOM 802 O O . VAL A 1 103 ? 17.066 8.827 -10.016 1.00 48.44 103 VAL A O 1
ATOM 805 N N . HIS A 1 104 ? 18.492 7.213 -9.474 1.00 44.72 104 HIS A N 1
ATOM 806 C CA . HIS A 1 104 ? 19.463 7.556 -10.531 1.00 44.72 104 HIS A CA 1
ATOM 807 C C . HIS A 1 104 ? 19.823 6.458 -11.543 1.00 44.72 104 HIS A C 1
ATOM 809 O O . HIS A 1 104 ? 20.634 6.714 -12.431 1.00 44.72 104 HIS A O 1
ATOM 815 N N . GLU A 1 105 ? 19.185 5.286 -11.530 1.00 45.88 105 GLU A N 1
ATOM 816 C CA . GLU A 1 105 ? 19.602 4.178 -12.411 1.00 45.88 105 GLU A CA 1
ATOM 817 C C . GLU A 1 105 ? 18.530 3.736 -13.428 1.00 45.88 105 GLU A C 1
ATOM 819 O O . GLU A 1 105 ? 18.448 2.559 -13.765 1.00 45.88 105 GLU A O 1
ATOM 824 N N . THR A 1 106 ? 17.708 4.644 -13.972 1.00 46.03 106 THR A N 1
ATOM 825 C CA . THR A 1 106 ? 16.741 4.273 -15.039 1.00 46.03 106 THR A CA 1
ATOM 826 C C . THR A 1 106 ? 17.003 4.892 -16.409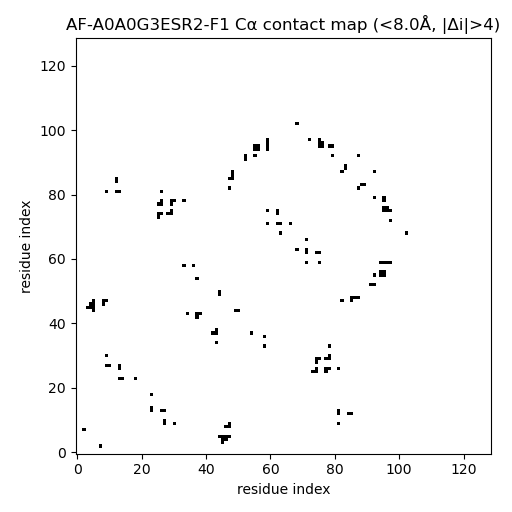 1.00 46.03 106 THR A C 1
ATOM 828 O O . THR A 1 106 ? 16.378 4.484 -17.385 1.00 46.03 106 THR A O 1
ATOM 831 N N . HIS A 1 107 ? 18.004 5.766 -16.566 1.00 46.75 107 HIS A N 1
ATOM 832 C CA . HIS A 1 107 ? 18.340 6.317 -17.890 1.00 46.75 107 HIS A CA 1
ATOM 833 C C . HIS A 1 107 ? 19.469 5.600 -18.648 1.00 46.75 107 HIS A C 1
ATOM 835 O O . HIS A 1 107 ? 19.684 5.890 -19.826 1.00 46.75 107 HIS A O 1
ATOM 841 N N . ARG A 1 108 ? 20.175 4.626 -18.052 1.00 46.25 108 ARG A N 1
ATOM 842 C CA . ARG A 1 108 ? 21.426 4.104 -18.646 1.00 46.25 108 ARG A CA 1
ATOM 843 C C . ARG A 1 108 ? 21.348 2.777 -19.409 1.00 46.25 108 ARG A C 1
ATOM 845 O O . ARG A 1 108 ? 22.372 2.330 -19.919 1.00 46.25 108 ARG A O 1
ATOM 852 N N . ARG A 1 109 ? 20.172 2.154 -19.569 1.00 50.06 109 ARG A N 1
ATOM 853 C CA . ARG A 1 109 ? 20.045 0.838 -20.245 1.00 50.06 109 ARG A CA 1
ATOM 854 C C . ARG A 1 109 ? 19.260 0.817 -21.566 1.00 50.06 109 ARG A C 1
ATOM 856 O O . ARG A 1 109 ? 18.844 -0.247 -22.002 1.00 50.06 109 ARG A O 1
ATOM 863 N N . ARG A 1 110 ? 19.117 1.952 -22.266 1.00 49.31 110 ARG A N 1
ATOM 864 C CA . ARG A 1 110 ? 18.567 1.990 -23.647 1.00 49.31 110 ARG A CA 1
ATOM 865 C C . ARG A 1 110 ? 19.518 2.533 -24.724 1.00 49.31 110 ARG A C 1
ATOM 867 O O . ARG A 1 110 ? 19.076 2.950 -25.787 1.00 49.31 110 ARG A O 1
ATOM 874 N N . ARG A 1 111 ? 20.836 2.480 -24.502 1.00 50.59 111 ARG A N 1
ATOM 875 C CA . ARG A 1 111 ? 21.843 2.670 -25.567 1.00 50.59 111 ARG A CA 1
ATOM 876 C C . ARG A 1 111 ? 23.014 1.697 -25.419 1.00 50.59 111 ARG A C 1
ATOM 878 O O . ARG A 1 111 ? 24.143 2.099 -25.178 1.00 50.59 111 ARG A O 1
ATOM 885 N N . ARG A 1 112 ? 22.756 0.402 -25.595 1.00 45.31 112 ARG A N 1
ATOM 886 C CA . ARG A 1 112 ? 23.783 -0.524 -26.095 1.00 45.31 112 ARG A CA 1
ATOM 887 C C . ARG A 1 112 ? 23.335 -1.024 -27.458 1.00 45.31 112 ARG A C 1
ATOM 889 O O . ARG A 1 112 ? 22.742 -2.083 -27.594 1.00 45.31 112 ARG A O 1
ATOM 896 N N . ARG A 1 113 ? 23.587 -0.184 -28.462 1.00 48.19 113 ARG A N 1
ATOM 897 C CA . ARG A 1 113 ? 23.711 -0.616 -29.853 1.00 48.19 113 ARG A CA 1
ATOM 898 C C . ARG A 1 113 ? 24.913 -1.575 -29.875 1.00 48.19 113 ARG A C 1
ATOM 900 O O . ARG A 1 113 ? 25.970 -1.154 -29.402 1.00 48.19 113 ARG A O 1
ATOM 907 N N . PRO A 1 114 ? 24.803 -2.827 -30.338 1.00 45.62 114 PRO A N 1
ATOM 908 C CA . PRO A 1 114 ? 25.997 -3.614 -30.594 1.00 45.62 114 PRO A CA 1
ATOM 909 C C . PRO A 1 114 ? 26.746 -2.941 -31.752 1.00 45.62 114 PRO A C 1
ATOM 911 O O . PRO A 1 114 ? 26.222 -2.837 -32.860 1.00 45.62 114 PRO A O 1
ATOM 914 N N . GLN A 1 115 ? 27.942 -2.410 -31.483 1.00 47.84 115 GLN A N 1
ATOM 915 C CA . GLN A 1 115 ? 28.909 -2.087 -32.530 1.00 47.84 115 GLN A CA 1
ATOM 916 C C . GLN A 1 115 ? 29.401 -3.417 -33.104 1.00 47.84 115 GLN A C 1
ATOM 918 O O . GLN A 1 115 ? 30.358 -3.998 -32.609 1.00 47.84 115 GLN A O 1
ATOM 923 N N . ASN A 1 116 ? 28.706 -3.913 -34.124 1.00 50.84 116 ASN A N 1
ATOM 924 C CA . ASN A 1 116 ? 29.192 -4.988 -34.976 1.00 50.84 116 ASN A CA 1
ATOM 925 C C . ASN A 1 116 ? 29.709 -4.349 -36.264 1.00 50.84 116 ASN A C 1
ATOM 927 O O . ASN A 1 116 ? 28.951 -4.110 -37.200 1.00 50.84 116 ASN A O 1
ATOM 931 N N . SER A 1 117 ? 30.989 -3.992 -36.286 1.00 47.88 117 SER A N 1
ATOM 932 C CA . SER A 1 117 ? 31.709 -3.629 -37.511 1.00 47.88 117 SER A CA 1
ATOM 933 C C . SER A 1 117 ? 33.191 -3.919 -37.305 1.00 47.88 117 SER A C 1
ATOM 935 O O . SER A 1 117 ? 33.999 -3.017 -37.103 1.00 47.88 117 SER A O 1
ATOM 937 N N . SER A 1 118 ? 33.541 -5.204 -37.303 1.00 53.56 118 SER A N 1
ATOM 938 C CA . SER A 1 118 ? 34.911 -5.617 -37.598 1.00 53.56 118 SER A CA 1
ATOM 939 C C . SER A 1 118 ? 35.217 -5.265 -39.063 1.00 53.56 118 SER A C 1
ATOM 941 O O . SER A 1 118 ? 34.348 -5.461 -39.916 1.00 53.56 118 SER A O 1
ATOM 943 N N . PRO A 1 119 ? 36.409 -4.736 -39.381 1.00 52.94 119 PRO A N 1
ATOM 944 C CA . PRO A 1 119 ? 36.784 -4.431 -40.754 1.00 52.94 119 PRO A CA 1
ATOM 945 C C . PRO A 1 119 ? 36.964 -5.725 -41.557 1.00 52.94 119 PRO A C 1
ATOM 947 O O . PRO A 1 119 ? 37.590 -6.681 -41.102 1.00 52.94 119 PRO A O 1
ATOM 950 N N . ILE A 1 120 ? 36.391 -5.738 -42.759 1.00 51.31 120 ILE A N 1
ATOM 951 C CA . ILE A 1 120 ? 36.546 -6.796 -43.757 1.00 51.31 120 ILE A CA 1
ATOM 952 C C . ILE A 1 120 ? 38.026 -6.842 -44.161 1.00 51.31 120 ILE A C 1
ATOM 954 O O . ILE A 1 120 ? 38.554 -5.886 -44.725 1.00 51.31 120 ILE A O 1
ATOM 958 N N . ASN A 1 121 ? 38.694 -7.950 -43.844 1.00 47.44 121 ASN A N 1
ATOM 959 C CA . ASN A 1 121 ? 40.051 -8.247 -44.285 1.00 47.44 121 ASN A CA 1
ATOM 960 C C . ASN A 1 121 ? 39.989 -8.690 -45.757 1.00 47.44 121 ASN A C 1
ATOM 962 O O . ASN A 1 121 ? 39.527 -9.791 -46.053 1.00 47.44 121 ASN A O 1
ATOM 966 N N . ILE A 1 122 ? 40.381 -7.814 -46.683 1.00 49.28 122 ILE A N 1
ATOM 967 C CA . ILE A 1 122 ? 40.467 -8.143 -48.110 1.00 49.28 122 ILE A CA 1
ATOM 968 C C . ILE A 1 122 ? 41.832 -8.792 -48.343 1.00 49.28 122 ILE A C 1
ATOM 970 O O . ILE A 1 122 ? 42.837 -8.112 -48.549 1.00 49.28 122 ILE A O 1
ATOM 974 N N . SER A 1 123 ? 41.870 -10.122 -48.304 1.00 45.97 123 SER A N 1
ATOM 975 C CA . SER A 1 123 ? 42.996 -10.893 -48.823 1.00 45.97 123 SER A CA 1
ATOM 976 C C . SER A 1 123 ? 43.074 -10.713 -50.344 1.00 45.97 123 SER A C 1
ATOM 978 O O . SER A 1 123 ? 42.179 -11.132 -51.073 1.00 45.97 123 SER A O 1
ATOM 980 N N . ARG A 1 124 ? 44.153 -10.077 -50.817 1.00 56.59 124 ARG A N 1
ATOM 981 C CA . ARG A 1 124 ? 44.606 -10.115 -52.217 1.00 56.59 124 ARG A CA 1
ATOM 982 C C . ARG A 1 124 ? 45.018 -11.551 -52.579 1.00 56.59 124 ARG A C 1
ATOM 984 O O . ARG A 1 124 ? 45.898 -12.076 -51.897 1.00 56.59 124 ARG A O 1
ATOM 991 N N . PRO A 1 125 ? 44.497 -12.155 -53.657 1.00 53.19 125 PRO A N 1
ATOM 992 C CA . PRO A 1 125 ? 45.216 -13.196 -54.370 1.00 53.19 125 PRO A CA 1
ATOM 993 C C . PRO A 1 125 ? 46.174 -12.554 -55.383 1.00 53.19 125 PRO A C 1
ATOM 995 O O . PRO A 1 125 ? 45.844 -11.556 -56.027 1.00 53.19 125 PRO A O 1
ATOM 998 N N . GLY A 1 126 ? 47.382 -13.109 -55.456 1.00 47.34 126 GLY A N 1
ATOM 999 C CA . GLY A 1 126 ? 48.401 -12.737 -56.427 1.00 47.34 126 GLY A CA 1
ATOM 1000 C C . GLY A 1 126 ? 47.977 -13.045 -57.860 1.00 47.34 126 GLY A C 1
ATOM 1001 O O . GLY A 1 126 ? 47.132 -13.904 -58.106 1.00 47.34 126 GLY A O 1
ATOM 1002 N N . VAL A 1 127 ? 48.593 -12.323 -58.787 1.00 54.72 127 VAL A N 1
ATOM 1003 C CA . VAL A 1 127 ? 48.653 -12.694 -60.196 1.00 54.72 127 VAL A CA 1
ATOM 1004 C C . VAL A 1 127 ? 50.135 -12.729 -60.545 1.00 54.72 127 VAL A C 1
ATOM 1006 O O . VAL A 1 127 ? 50.799 -11.693 -60.534 1.00 54.72 127 VAL A O 1
ATOM 1009 N N . ASP A 1 128 ? 50.628 -13.950 -60.727 1.00 51.19 128 ASP A N 1
ATOM 1010 C CA . ASP A 1 128 ? 51.781 -14.292 -61.554 1.00 51.19 128 ASP A CA 1
ATOM 1011 C C . ASP A 1 128 ? 51.474 -13.914 -63.013 1.00 51.19 128 ASP A C 1
ATOM 1013 O O . ASP A 1 128 ? 50.449 -14.353 -63.536 1.00 51.19 128 ASP A O 1
ATOM 1017 N N . GLU A 1 129 ? 52.307 -13.058 -63.612 1.00 49.56 129 GLU A N 1
ATOM 1018 C CA . GLU A 1 129 ? 53.018 -13.213 -64.908 1.00 49.56 129 GLU A CA 1
ATOM 1019 C C . GLU A 1 129 ? 53.687 -11.893 -65.325 1.00 49.56 129 GLU A C 1
ATOM 1021 O O . GLU A 1 129 ? 53.001 -10.843 -65.355 1.00 49.56 129 GLU A O 1
#

Organism: NCBI:txid445709

Solvent-accessible surface area (backbone atoms only — not comparable to full-atom values): 8115 Å² total; per-residue (Å²): 132,84,79,51,64,34,58,54,52,48,52,52,54,54,66,71,50,93,66,57,70,72,57,48,51,48,36,52,54,23,46,52,53,50,52,50,54,34,47,76,70,75,44,80,64,79,37,77,84,64,58,63,63,80,53,39,47,60,49,41,52,49,33,62,74,76,37,58,66,70,58,25,51,52,32,3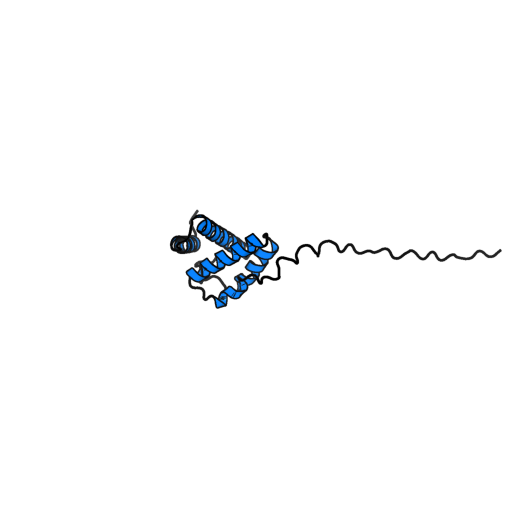1,49,34,38,49,50,53,42,43,76,71,67,49,61,71,81,72,47,54,53,39,52,79,68,93,77,64,85,75,75,81,81,79,84,83,77,80,74,81,86,84,74,80,81,83,81,80,80,80,79,87,79,91,132